Protein AF-A0A0Q0VAM6-F1 (afdb_monomer_lite)

Radius of gyration: 12.78 Å; chains: 1; bounding box: 31×24×38 Å

Foldseek 3Di:
DLLVQCPDPDPVSNLVSLQVLLVVLPPVCLVSLLVQCPDPDLSSVLSSLLSLLSNLDPVCQVSLCVQLPPPDPSSNVSSVNSNVSSVVVVVVVVVVD

pLDDT: mean 95.16, std 6.54, range [60.28, 98.81]

Sequence (97 aa):
MFIAALDHDEAPYRWGAAEALGRMRDERAVEPLIKRLHDDDWRVRLKAAWSLGQIGDPRALPHLRRLMKDRSEAVADMAGEAVRGIQTRMLRKRKED

Secondary structure (DSSP, 8-state):
-TTGGGG-SSHHHHHHHHHHHHHHT-GGGHHHHHHHTT-SSHHHHHHHHHHHHHH--GGGHHHHHHHTT-SSHHHHHHHHHHHHHHHHHHHHHTTT-

Structure (mmCIF, N/CA/C/O backbone):
data_AF-A0A0Q0VAM6-F1
#
_entry.id   AF-A0A0Q0VAM6-F1
#
loop_
_atom_site.group_PDB
_atom_site.id
_atom_site.type_symbol
_atom_site.label_atom_id
_atom_site.label_alt_id
_atom_site.label_comp_id
_atom_site.label_asym_id
_atom_site.label_entity_id
_atom_site.label_seq_id
_atom_site.pdbx_PDB_ins_code
_atom_site.Cartn_x
_atom_site.Cartn_y
_atom_site.Cartn_z
_atom_site.occupancy
_atom_site.B_iso_or_equiv
_atom_site.auth_seq_id
_atom_site.auth_comp_id
_atom_site.auth_asym_id
_atom_site.auth_atom_id
_atom_site.pdbx_PDB_model_num
ATOM 1 N N . MET A 1 1 ? -5.423 10.861 -15.661 1.00 68.75 1 MET A N 1
ATOM 2 C CA . MET A 1 1 ? -6.218 10.274 -14.558 1.00 68.75 1 MET A CA 1
ATOM 3 C C . MET A 1 1 ? -5.298 9.369 -13.747 1.00 68.75 1 MET A C 1
ATOM 5 O O . MET A 1 1 ? -4.872 8.358 -14.284 1.00 68.75 1 MET A O 1
ATOM 9 N N . PHE A 1 2 ? -4.927 9.737 -12.514 1.00 79.00 2 PHE A N 1
ATOM 10 C CA . PHE A 1 2 ? -3.905 9.006 -11.738 1.00 79.00 2 PHE A CA 1
ATOM 11 C C . PHE A 1 2 ? -4.263 7.534 -11.474 1.00 79.00 2 PHE A C 1
ATOM 13 O O . PHE A 1 2 ? -3.374 6.695 -11.477 1.00 79.00 2 PHE A O 1
ATOM 20 N N . ILE A 1 3 ? -5.553 7.199 -11.346 1.00 84.06 3 ILE A N 1
ATOM 21 C CA . ILE A 1 3 ? -6.007 5.805 -11.196 1.00 84.06 3 ILE A CA 1
ATOM 22 C C . ILE A 1 3 ? -5.583 4.937 -12.393 1.00 84.06 3 ILE A C 1
ATOM 24 O O . ILE A 1 3 ? -5.109 3.829 -12.184 1.00 84.06 3 ILE A O 1
ATOM 28 N N . ALA A 1 4 ? -5.680 5.442 -13.628 1.00 87.38 4 ALA A N 1
ATOM 29 C CA . ALA A 1 4 ? -5.295 4.680 -14.821 1.00 87.38 4 ALA A CA 1
ATOM 30 C C . ALA A 1 4 ? -3.784 4.386 -14.869 1.00 87.38 4 ALA A C 1
ATOM 32 O O . ALA A 1 4 ? -3.366 3.337 -15.343 1.00 87.38 4 ALA A O 1
ATOM 33 N N . ALA A 1 5 ? -2.959 5.285 -14.323 1.00 91.12 5 ALA A N 1
ATOM 34 C CA . ALA A 1 5 ? -1.510 5.099 -14.268 1.00 91.12 5 ALA A CA 1
ATOM 35 C C . ALA A 1 5 ? -1.075 3.996 -13.281 1.00 91.12 5 ALA A C 1
ATOM 37 O O . ALA A 1 5 ? 0.076 3.566 -13.315 1.00 91.12 5 ALA A O 1
ATOM 38 N N . LEU A 1 6 ? -1.984 3.492 -12.436 1.00 91.81 6 LEU A N 1
ATOM 39 C CA . LEU A 1 6 ? -1.708 2.325 -11.599 1.00 91.81 6 LEU A CA 1
ATOM 40 C C . LEU A 1 6 ? -1.529 1.045 -12.419 1.00 91.81 6 LEU A C 1
ATOM 42 O O . LEU A 1 6 ? -0.926 0.116 -11.893 1.00 91.81 6 LEU A O 1
ATOM 46 N N . ASP A 1 7 ? -2.050 0.965 -13.644 1.00 92.81 7 ASP A N 1
ATOM 47 C CA . ASP A 1 7 ? -1.947 -0.215 -14.519 1.00 92.81 7 ASP A CA 1
ATOM 48 C C . ASP A 1 7 ? -0.834 -0.078 -15.575 1.00 92.81 7 ASP A C 1
ATOM 50 O O . ASP A 1 7 ? -0.779 -0.851 -16.522 1.00 92.81 7 ASP A O 1
ATOM 54 N N . HIS A 1 8 ? 0.063 0.901 -15.426 1.00 94.88 8 HIS A N 1
ATOM 55 C CA . HIS A 1 8 ? 1.179 1.095 -16.352 1.00 94.88 8 HIS A CA 1
ATOM 56 C C . HIS A 1 8 ? 2.207 -0.051 -16.265 1.00 94.88 8 HIS A C 1
ATOM 58 O O . HIS A 1 8 ? 2.526 -0.516 -15.168 1.00 94.88 8 HIS A O 1
ATOM 64 N N . ASP A 1 9 ? 2.787 -0.459 -17.397 1.00 92.75 9 ASP A N 1
ATOM 65 C CA . ASP A 1 9 ? 3.740 -1.583 -17.476 1.00 92.75 9 ASP A CA 1
ATOM 66 C C . ASP A 1 9 ? 4.994 -1.353 -16.621 1.00 92.75 9 ASP A C 1
ATOM 68 O O . ASP A 1 9 ? 5.487 -2.234 -15.912 1.00 92.75 9 ASP A O 1
ATOM 72 N N . GLU A 1 10 ? 5.489 -0.121 -16.635 1.00 95.31 10 GLU A N 1
ATOM 73 C CA . GLU A 1 10 ? 6.648 0.292 -15.853 1.00 95.31 10 GLU A CA 1
ATOM 74 C C . GLU A 1 10 ? 6.297 0.651 -14.400 1.00 95.31 10 GLU A C 1
ATOM 76 O O . GLU A 1 10 ? 5.476 1.534 -14.125 1.00 95.31 10 GLU A O 1
ATOM 81 N N . ALA A 1 11 ? 7.007 0.025 -13.456 1.00 94.88 11 ALA A N 1
ATOM 82 C CA . ALA A 1 11 ? 6.838 0.252 -12.022 1.00 94.88 11 ALA A CA 1
ATOM 83 C C . ALA A 1 11 ? 6.966 1.732 -11.585 1.00 94.88 11 ALA A C 1
ATOM 85 O O . ALA A 1 11 ? 6.144 2.142 -10.760 1.00 94.88 11 ALA A O 1
ATOM 86 N N . PRO A 1 12 ? 7.905 2.553 -12.121 1.00 94.81 12 PRO A N 1
ATOM 87 C CA . PRO A 1 12 ? 7.977 4.000 -11.872 1.00 94.81 12 PRO A CA 1
ATOM 88 C C . PRO A 1 12 ? 6.647 4.745 -11.935 1.00 94.81 12 PRO A C 1
ATOM 90 O O . PRO A 1 12 ? 6.306 5.501 -11.022 1.00 94.81 12 PRO A O 1
ATOM 93 N N . TYR A 1 13 ? 5.860 4.484 -12.973 1.00 95.38 13 TYR A N 1
ATOM 94 C CA . TYR A 1 13 ? 4.573 5.139 -13.167 1.00 95.38 13 TYR A CA 1
ATOM 95 C C . TYR A 1 13 ? 3.534 4.635 -12.168 1.00 95.38 13 TYR A C 1
ATOM 97 O O . TYR A 1 13 ? 2.783 5.438 -11.610 1.00 95.38 13 TYR A O 1
ATOM 105 N N . ARG A 1 14 ? 3.540 3.331 -11.862 1.00 97.25 14 ARG A N 1
ATOM 106 C CA . ARG A 1 14 ? 2.608 2.740 -10.894 1.00 97.25 14 ARG A CA 1
ATOM 107 C C . ARG A 1 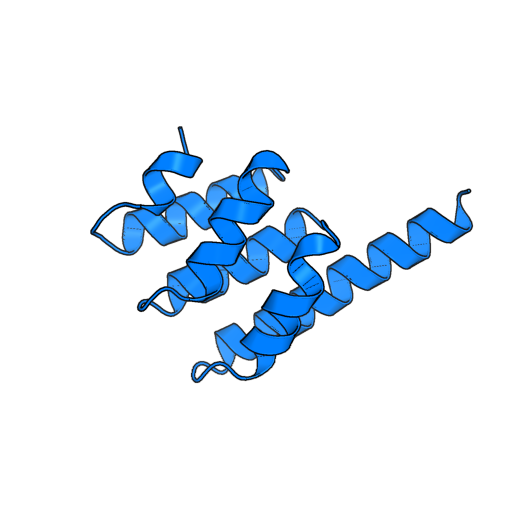14 ? 2.816 3.271 -9.480 1.00 97.25 14 ARG A C 1
ATOM 109 O O . ARG A 1 14 ? 1.848 3.679 -8.837 1.00 97.25 14 ARG A O 1
ATOM 116 N N . TRP A 1 15 ? 4.054 3.296 -8.974 1.00 96.50 15 TRP A N 1
ATOM 117 C CA . TRP A 1 15 ? 4.295 3.784 -7.609 1.00 96.50 15 TRP A CA 1
ATOM 118 C C . TRP A 1 15 ? 4.171 5.308 -7.508 1.00 96.50 15 TRP A C 1
ATOM 120 O O . TRP A 1 15 ? 3.703 5.799 -6.479 1.00 96.50 15 TRP A O 1
ATOM 130 N N . GLY A 1 16 ? 4.496 6.054 -8.572 1.00 95.88 16 GLY A N 1
ATOM 131 C CA . GLY A 1 16 ? 4.244 7.496 -8.642 1.00 95.88 16 GLY A CA 1
ATOM 132 C C . GLY A 1 16 ? 2.747 7.824 -8.622 1.00 95.88 16 GLY A C 1
ATOM 133 O O . GLY A 1 16 ? 2.310 8.717 -7.894 1.00 95.88 16 GLY A O 1
ATOM 134 N N . ALA A 1 17 ? 1.941 7.050 -9.353 1.00 96.25 17 ALA A N 1
ATOM 135 C CA . ALA A 1 17 ? 0.486 7.156 -9.332 1.00 96.25 17 ALA A CA 1
ATOM 136 C C . ALA A 1 17 ? -0.096 6.833 -7.951 1.00 96.25 17 ALA A C 1
ATOM 138 O O . ALA A 1 17 ? -0.925 7.592 -7.447 1.00 96.25 17 ALA A O 1
ATOM 139 N N . ALA A 1 18 ? 0.370 5.754 -7.313 1.00 97.12 18 ALA A N 1
ATOM 140 C CA . ALA A 1 18 ? -0.055 5.400 -5.963 1.00 97.12 18 ALA A CA 1
ATOM 141 C C . ALA A 1 18 ? 0.223 6.547 -4.981 1.00 97.12 18 ALA A C 1
ATOM 143 O O . ALA A 1 18 ? -0.689 6.996 -4.291 1.00 97.12 18 ALA A O 1
ATOM 144 N N . GLU A 1 19 ? 1.446 7.088 -4.988 1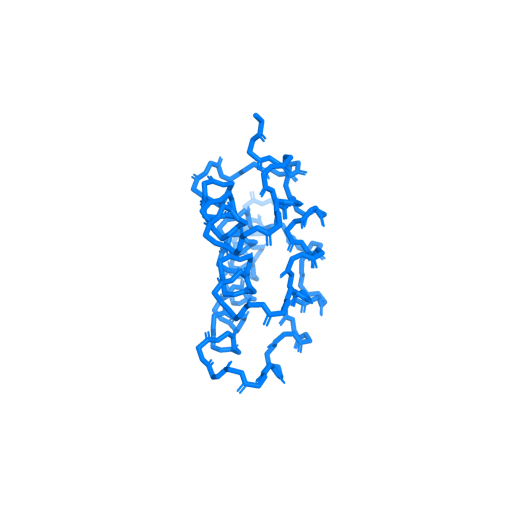.00 97.00 19 GLU A N 1
ATOM 145 C CA . GLU A 1 19 ? 1.828 8.216 -4.137 1.00 97.00 19 GLU A CA 1
ATOM 146 C C . GLU A 1 19 ? 0.946 9.454 -4.344 1.00 97.00 19 GLU A C 1
ATOM 148 O O . GLU A 1 19 ? 0.500 10.063 -3.367 1.00 97.00 19 GLU A O 1
ATOM 153 N N . ALA A 1 20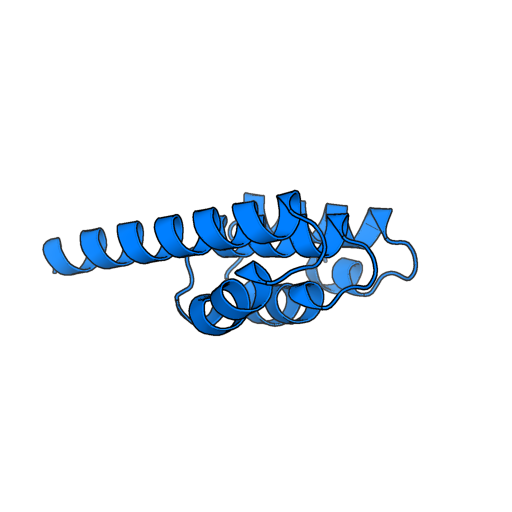 ? 0.676 9.822 -5.599 1.00 96.81 20 ALA A N 1
ATOM 154 C CA . ALA A 1 20 ? -0.178 10.961 -5.915 1.00 96.81 20 ALA A CA 1
ATOM 155 C C . ALA A 1 20 ? -1.591 10.785 -5.335 1.00 96.81 20 ALA A C 1
ATOM 157 O O . ALA A 1 20 ? -2.106 11.694 -4.682 1.00 96.81 20 ALA A O 1
ATOM 158 N N . LEU A 1 21 ? -2.187 9.598 -5.492 1.00 95.69 21 LEU A N 1
ATOM 159 C CA . LEU A 1 21 ? -3.523 9.289 -4.969 1.00 95.69 21 LEU A CA 1
ATOM 160 C C . LEU A 1 21 ? -3.576 9.361 -3.436 1.00 95.69 21 LEU A C 1
ATOM 162 O O . LEU A 1 21 ? -4.532 9.905 -2.882 1.00 95.69 21 LEU A O 1
ATOM 166 N N . GLY A 1 22 ? -2.533 8.886 -2.748 1.00 95.94 22 GLY A N 1
ATOM 167 C CA . GLY A 1 22 ? -2.413 9.000 -1.293 1.00 95.94 22 GLY A CA 1
ATOM 168 C C . GLY A 1 22 ? -2.320 10.446 -0.807 1.00 95.94 22 GLY A C 1
ATOM 169 O O . GLY A 1 22 ? -3.013 10.826 0.138 1.00 95.94 22 GLY A O 1
ATOM 170 N N . ARG A 1 23 ? -1.512 11.280 -1.479 1.00 96.69 23 ARG A N 1
ATOM 171 C CA . ARG A 1 23 ? -1.391 12.718 -1.170 1.00 96.69 23 ARG A CA 1
ATOM 172 C C . ARG A 1 23 ? -2.708 13.464 -1.384 1.00 96.69 23 ARG A C 1
ATOM 174 O O . ARG A 1 23 ? -3.042 14.342 -0.596 1.00 96.69 23 ARG A O 1
ATOM 181 N N . MET A 1 24 ? -3.455 13.093 -2.423 1.00 96.12 24 MET A N 1
ATOM 182 C CA . MET A 1 24 ? -4.772 13.659 -2.723 1.00 96.12 24 MET A CA 1
ATOM 183 C C . MET A 1 24 ? -5.879 13.153 -1.791 1.00 96.12 24 MET A C 1
ATOM 185 O O . MET A 1 24 ? -6.946 13.757 -1.755 1.00 96.12 24 MET A O 1
ATOM 189 N N . ARG A 1 25 ? -5.640 12.052 -1.062 1.00 94.25 25 ARG A N 1
ATOM 190 C CA . ARG A 1 25 ? -6.647 11.337 -0.262 1.00 94.25 25 ARG A CA 1
ATOM 191 C C . ARG A 1 25 ? -7.913 11.006 -1.061 1.00 94.25 25 ARG A C 1
ATOM 193 O O . ARG A 1 25 ? -9.025 11.143 -0.562 1.00 94.25 25 ARG A O 1
ATOM 200 N N . ASP A 1 26 ? -7.742 10.580 -2.311 1.00 92.56 26 ASP A N 1
ATOM 201 C CA . ASP A 1 26 ? -8.868 10.247 -3.187 1.00 92.56 26 ASP A CA 1
ATOM 202 C C . ASP A 1 26 ? -9.497 8.908 -2.769 1.00 92.56 26 ASP A C 1
ATOM 204 O O . ASP A 1 26 ? -8.937 7.841 -3.014 1.00 92.56 26 ASP A O 1
ATOM 208 N N . GLU A 1 27 ? -10.679 8.944 -2.153 1.00 94.19 27 GLU A N 1
ATOM 209 C CA . GLU A 1 27 ? -11.396 7.740 -1.706 1.00 94.19 27 GLU A CA 1
ATOM 210 C C . GLU A 1 27 ? -11.764 6.791 -2.860 1.00 94.19 27 GLU A C 1
ATOM 212 O O . GLU A 1 27 ? -11.883 5.578 -2.663 1.00 94.19 27 GLU A O 1
ATOM 217 N N . ARG A 1 28 ? -11.872 7.301 -4.097 1.00 95.44 28 ARG A N 1
ATOM 218 C CA . ARG A 1 28 ? -12.117 6.467 -5.289 1.00 95.44 28 ARG A CA 1
ATOM 219 C C . ARG A 1 28 ? -10.926 5.562 -5.604 1.00 95.44 28 ARG A C 1
ATOM 221 O O . ARG A 1 28 ? -11.076 4.578 -6.324 1.00 95.44 28 ARG A O 1
ATOM 228 N N . ALA A 1 29 ? -9.748 5.880 -5.066 1.00 96.44 29 ALA A N 1
ATOM 229 C CA . ALA A 1 29 ? -8.532 5.106 -5.253 1.00 96.44 29 ALA A CA 1
ATOM 230 C C . ALA A 1 29 ? -8.400 3.914 -4.298 1.00 96.44 29 ALA A C 1
ATOM 232 O O . ALA A 1 29 ? -7.487 3.119 -4.493 1.00 96.44 29 ALA A O 1
ATOM 233 N N . VAL A 1 30 ? -9.284 3.743 -3.308 1.00 97.94 30 VAL A N 1
ATOM 234 C CA . VAL A 1 30 ? -9.160 2.666 -2.306 1.00 97.94 30 VAL A CA 1
ATOM 235 C C . VAL A 1 30 ? -9.089 1.282 -2.958 1.00 97.94 30 VAL A C 1
ATOM 237 O O . VAL A 1 30 ? -8.113 0.566 -2.750 1.00 97.94 30 VAL A O 1
ATOM 240 N N . GLU A 1 31 ? -10.060 0.920 -3.800 1.00 97.88 31 GLU A N 1
ATOM 241 C CA . GLU A 1 31 ? -10.075 -0.398 -4.458 1.00 97.88 31 GLU A CA 1
ATOM 242 C C . GLU A 1 31 ? -8.902 -0.582 -5.448 1.00 97.88 31 GLU A C 1
ATOM 244 O O . GLU A 1 31 ? -8.228 -1.616 -5.393 1.00 97.88 31 GLU A O 1
ATOM 249 N N . PRO A 1 32 ? -8.571 0.399 -6.320 1.00 97.56 32 PRO A N 1
ATOM 250 C CA . PRO A 1 32 ? -7.361 0.322 -7.142 1.00 97.56 32 PRO A CA 1
ATOM 251 C C . PRO A 1 32 ? -6.061 0.157 -6.338 1.00 97.56 32 PRO A C 1
ATOM 253 O O . PRO A 1 32 ? -5.207 -0.650 -6.704 1.00 97.56 32 PRO A O 1
ATOM 256 N N . LEU A 1 33 ? -5.906 0.881 -5.227 1.00 98.25 33 LEU A N 1
ATOM 257 C CA . LEU A 1 33 ? -4.721 0.794 -4.373 1.00 98.25 33 LEU A CA 1
ATOM 258 C C . LEU A 1 33 ? -4.648 -0.549 -3.638 1.00 98.25 33 LEU A C 1
ATOM 260 O O . LEU A 1 33 ? -3.556 -1.096 -3.512 1.00 98.25 33 LEU A O 1
ATOM 264 N N . ILE A 1 34 ? -5.782 -1.125 -3.219 1.00 98.62 34 ILE A N 1
ATOM 265 C CA . ILE A 1 34 ? -5.830 -2.478 -2.638 1.00 98.62 34 ILE A CA 1
ATOM 266 C C . ILE A 1 34 ? -5.264 -3.509 -3.623 1.00 98.62 34 ILE A C 1
ATOM 268 O O . ILE A 1 34 ? -4.453 -4.346 -3.226 1.00 98.62 34 ILE A O 1
ATOM 272 N N . LYS A 1 35 ? -5.606 -3.424 -4.916 1.00 97.94 35 LYS A N 1
ATOM 273 C CA . LYS A 1 35 ? -5.034 -4.318 -5.943 1.00 97.94 35 LYS A CA 1
ATOM 274 C C . LYS A 1 35 ? -3.512 -4.185 -6.038 1.00 97.94 35 LYS A C 1
ATOM 276 O O . LYS A 1 35 ? -2.813 -5.183 -6.192 1.00 97.94 35 LYS A O 1
ATOM 281 N N . ARG A 1 36 ? -2.987 -2.965 -5.904 1.00 98.31 36 ARG A N 1
ATOM 282 C CA . ARG A 1 36 ? -1.543 -2.684 -5.955 1.00 98.31 36 ARG A CA 1
ATOM 283 C C . ARG A 1 36 ? -0.762 -3.154 -4.724 1.00 98.31 36 ARG A C 1
ATOM 285 O O . ARG A 1 36 ? 0.462 -3.212 -4.785 1.00 98.31 36 ARG A O 1
ATOM 292 N N . LEU A 1 37 ? -1.422 -3.602 -3.653 1.00 98.50 37 LEU A N 1
ATOM 293 C CA . LEU A 1 37 ? -0.756 -4.308 -2.545 1.00 98.50 37 LEU A CA 1
ATOM 294 C C . LEU A 1 37 ? -0.207 -5.685 -2.955 1.00 98.50 37 LEU A C 1
ATOM 296 O O . LEU A 1 37 ? 0.524 -6.297 -2.185 1.00 98.50 37 LEU A O 1
ATOM 300 N N . HIS A 1 38 ? -0.545 -6.174 -4.148 1.00 97.50 38 HIS A N 1
ATOM 301 C CA . HIS A 1 38 ? -0.059 -7.438 -4.703 1.00 97.50 38 HIS A CA 1
ATOM 302 C C . HIS A 1 38 ? 0.884 -7.246 -5.898 1.00 97.50 38 HIS A C 1
ATOM 304 O O . HIS A 1 38 ? 1.148 -8.200 -6.619 1.00 97.50 38 HIS A O 1
ATOM 310 N N . ASP A 1 39 ? 1.373 -6.024 -6.123 1.00 98.38 39 ASP A N 1
ATOM 311 C CA . ASP A 1 39 ? 2.290 -5.725 -7.224 1.00 98.38 39 ASP A CA 1
ATOM 312 C C . ASP A 1 39 ? 3.636 -6.445 -7.062 1.00 98.38 39 ASP A C 1
ATOM 314 O O . ASP A 1 39 ? 4.130 -6.615 -5.942 1.00 98.38 39 ASP A O 1
ATOM 318 N N . ASP A 1 40 ? 4.264 -6.826 -8.172 1.00 97.25 40 ASP A N 1
ATOM 319 C CA . ASP A 1 40 ? 5.570 -7.487 -8.159 1.00 97.25 40 ASP A CA 1
ATOM 320 C C . ASP A 1 40 ? 6.677 -6.567 -7.620 1.00 97.25 40 ASP A C 1
ATOM 322 O O . ASP A 1 40 ? 7.563 -7.015 -6.872 1.00 97.25 40 ASP A O 1
ATOM 326 N N . ASP A 1 41 ? 6.593 -5.265 -7.918 1.00 98.19 41 ASP A N 1
ATOM 327 C CA . ASP A 1 41 ? 7.536 -4.264 -7.428 1.00 98.19 41 ASP A CA 1
ATOM 328 C C . ASP A 1 41 ? 7.182 -3.839 -5.993 1.00 98.19 41 ASP A C 1
ATOM 330 O O . ASP A 1 41 ? 6.087 -3.363 -5.676 1.00 98.19 41 ASP A O 1
ATOM 334 N N . TRP A 1 42 ? 8.149 -3.997 -5.089 1.00 98.31 42 TRP A N 1
ATOM 335 C CA . TRP A 1 42 ? 7.970 -3.702 -3.668 1.00 98.31 42 TRP A CA 1
ATOM 336 C C . TRP A 1 42 ? 7.707 -2.217 -3.385 1.00 98.31 42 TRP A C 1
ATOM 338 O O . TRP A 1 42 ? 7.017 -1.903 -2.418 1.00 98.31 42 TRP A O 1
ATOM 348 N N . ARG A 1 43 ? 8.194 -1.296 -4.227 1.00 98.38 43 ARG A N 1
ATOM 349 C CA . ARG A 1 43 ? 7.939 0.147 -4.099 1.00 98.38 43 ARG A CA 1
ATOM 350 C C . ARG A 1 43 ? 6.482 0.465 -4.398 1.00 98.38 43 ARG A C 1
ATOM 352 O O . ARG A 1 43 ? 5.908 1.327 -3.737 1.00 98.38 43 ARG A O 1
ATOM 359 N N . VAL A 1 44 ? 5.870 -0.247 -5.347 1.00 98.56 44 VAL A N 1
ATOM 360 C CA . VAL A 1 44 ? 4.438 -0.108 -5.641 1.00 98.56 44 VAL A CA 1
ATOM 361 C C . VAL A 1 44 ? 3.614 -0.580 -4.446 1.00 98.56 44 VAL A C 1
ATOM 363 O O . VAL A 1 44 ? 2.764 0.175 -3.972 1.00 98.56 44 VAL A O 1
ATOM 366 N N . ARG A 1 45 ? 3.927 -1.755 -3.881 1.00 98.75 45 ARG A N 1
ATOM 367 C CA . ARG A 1 45 ? 3.258 -2.252 -2.663 1.00 98.75 45 ARG A CA 1
ATOM 368 C C . ARG A 1 45 ? 3.412 -1.286 -1.485 1.00 98.75 45 ARG A C 1
ATOM 370 O O . ARG A 1 45 ? 2.424 -0.961 -0.827 1.00 98.75 45 ARG A O 1
ATOM 377 N N . LEU A 1 46 ? 4.625 -0.770 -1.266 1.00 98.81 46 LEU A N 1
ATOM 378 C CA . LEU A 1 46 ? 4.931 0.216 -0.225 1.00 98.81 46 LEU A CA 1
ATOM 379 C C . LEU A 1 46 ? 4.079 1.485 -0.379 1.00 98.81 46 LEU A C 1
ATOM 381 O O . LEU A 1 46 ? 3.428 1.922 0.572 1.00 98.81 46 LEU A O 1
ATOM 385 N N . LYS A 1 47 ? 4.069 2.085 -1.577 1.00 98.56 47 LYS A N 1
ATOM 386 C CA . LYS A 1 47 ? 3.325 3.325 -1.841 1.00 98.56 47 LYS A CA 1
ATOM 387 C C . LYS A 1 47 ? 1.819 3.110 -1.800 1.00 98.56 47 LYS A C 1
ATOM 389 O O . LYS A 1 47 ? 1.109 3.997 -1.328 1.00 98.56 47 LYS A O 1
ATOM 394 N N . ALA A 1 48 ? 1.327 1.946 -2.216 1.00 98.69 48 ALA A N 1
ATOM 395 C CA . ALA A 1 48 ? -0.074 1.580 -2.060 1.00 98.69 48 ALA A CA 1
ATOM 396 C C . ALA A 1 48 ? -0.472 1.503 -0.577 1.00 98.69 48 ALA A C 1
ATOM 398 O O . ALA A 1 48 ? -1.457 2.125 -0.178 1.00 98.69 48 ALA A O 1
ATOM 399 N N . ALA A 1 49 ? 0.332 0.836 0.259 1.00 98.81 49 ALA A N 1
ATOM 400 C CA . ALA A 1 49 ? 0.086 0.737 1.697 1.00 98.81 49 ALA A CA 1
ATOM 401 C C . ALA A 1 49 ? 0.085 2.109 2.385 1.00 98.81 49 ALA A C 1
ATOM 403 O O . ALA A 1 49 ? -0.862 2.443 3.101 1.00 98.81 49 ALA A O 1
ATOM 404 N N . TRP A 1 50 ? 1.100 2.934 2.102 1.00 98.69 50 TRP A N 1
ATOM 405 C CA . TRP A 1 50 ? 1.178 4.304 2.611 1.00 98.69 50 TRP A CA 1
ATOM 406 C C . TRP A 1 50 ? -0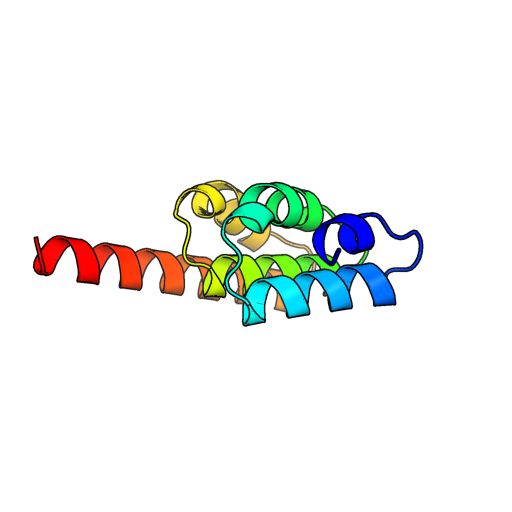.059 5.120 2.222 1.00 98.69 50 TRP A C 1
ATOM 408 O O . TRP A 1 50 ? -0.670 5.776 3.066 1.00 98.69 50 TRP A O 1
ATOM 418 N N . SER A 1 51 ? -0.471 5.037 0.956 1.00 98.56 51 SER A N 1
ATOM 419 C CA . SER A 1 51 ? -1.599 5.802 0.417 1.00 98.56 51 SER A CA 1
ATOM 420 C C . SER A 1 51 ? -2.926 5.404 1.050 1.00 98.56 51 SER A C 1
ATOM 422 O O . SER A 1 51 ? -3.698 6.277 1.440 1.00 98.56 51 SER A O 1
ATOM 424 N N . LEU A 1 52 ? -3.168 4.105 1.242 1.00 98.62 52 LEU A N 1
ATOM 425 C CA . LEU A 1 52 ? -4.339 3.614 1.974 1.00 98.62 52 LEU A CA 1
ATOM 426 C C . LEU A 1 52 ? -4.342 4.105 3.431 1.00 98.62 52 LEU A C 1
ATOM 428 O O . LEU A 1 52 ? -5.386 4.505 3.947 1.00 98.62 52 LEU A O 1
ATOM 432 N N . GLY A 1 53 ? -3.171 4.164 4.073 1.00 98.19 53 GLY A N 1
ATOM 433 C CA . GLY A 1 53 ? -3.004 4.766 5.396 1.00 98.19 53 GLY A CA 1
ATOM 434 C C . GLY A 1 53 ? -3.300 6.272 5.435 1.00 98.19 53 GLY A C 1
ATOM 435 O O . GLY A 1 53 ? -3.822 6.764 6.440 1.00 98.19 53 GLY A O 1
ATOM 436 N N . GLN A 1 54 ? -3.006 7.014 4.361 1.00 97.75 54 GLN A N 1
ATOM 437 C CA . GLN A 1 54 ? -3.345 8.439 4.241 1.00 97.75 54 GLN A CA 1
ATOM 438 C C . GLN A 1 54 ? -4.831 8.678 3.989 1.00 97.75 54 GLN A C 1
ATOM 440 O O . GLN A 1 54 ? -5.395 9.587 4.601 1.00 97.75 54 GLN A O 1
ATOM 445 N N . ILE A 1 55 ? -5.449 7.871 3.122 1.00 97.62 55 ILE A N 1
ATOM 446 C CA . ILE A 1 55 ? -6.885 7.938 2.824 1.00 97.62 55 ILE A CA 1
ATOM 447 C C . ILE A 1 55 ? -7.690 7.617 4.086 1.00 97.62 55 ILE A C 1
ATOM 449 O O . ILE A 1 55 ? -8.635 8.324 4.417 1.00 97.62 55 ILE A O 1
ATOM 453 N N . GLY A 1 56 ? -7.273 6.606 4.851 1.00 97.12 56 GLY A N 1
ATOM 454 C CA . GLY A 1 56 ? -7.898 6.314 6.137 1.00 97.12 56 GLY A CA 1
ATOM 455 C C . GLY A 1 56 ? -9.147 5.432 6.050 1.00 97.12 56 GLY A C 1
ATOM 456 O O . GLY A 1 56 ? -9.853 5.312 7.051 1.00 97.12 56 GLY A O 1
ATOM 457 N N . ASP A 1 57 ? -9.431 4.834 4.889 1.00 97.44 57 ASP A N 1
ATOM 458 C CA . ASP A 1 57 ? -10.628 4.019 4.674 1.00 97.44 57 ASP A CA 1
ATOM 459 C C . ASP A 1 57 ? -10.494 2.634 5.350 1.00 97.44 57 ASP A C 1
ATOM 461 O O . ASP A 1 57 ? -9.566 1.875 5.034 1.00 97.44 57 ASP A O 1
ATOM 465 N N . PRO A 1 58 ? -11.415 2.257 6.259 1.00 97.06 58 PRO A N 1
ATOM 466 C CA . PRO A 1 58 ? -11.385 0.968 6.948 1.00 97.06 58 PRO A CA 1
ATOM 467 C C . PRO A 1 58 ? -11.442 -0.260 6.030 1.00 97.06 58 PRO A C 1
ATOM 469 O O . PRO A 1 58 ? -10.977 -1.327 6.439 1.00 97.06 58 PRO A O 1
ATOM 472 N N . ARG A 1 59 ? -11.958 -0.134 4.798 1.00 97.19 59 ARG A N 1
ATOM 473 C CA . ARG A 1 59 ? -11.991 -1.224 3.805 1.00 97.19 59 ARG A CA 1
ATOM 474 C C . ARG A 1 59 ? -10.601 -1.782 3.500 1.00 97.19 59 ARG A C 1
ATOM 476 O O . ARG A 1 59 ? -10.466 -2.962 3.195 1.00 97.19 59 ARG A O 1
ATOM 483 N N . ALA A 1 60 ? -9.549 -0.979 3.663 1.00 98.19 60 ALA A N 1
ATOM 484 C CA . ALA A 1 60 ? -8.170 -1.407 3.447 1.00 98.19 60 ALA A CA 1
ATOM 485 C C . ALA A 1 60 ? -7.615 -2.336 4.547 1.00 98.19 60 ALA A C 1
ATOM 487 O O . ALA A 1 60 ? -6.620 -3.028 4.322 1.00 98.19 60 ALA A O 1
ATOM 488 N N . LEU A 1 61 ? -8.221 -2.368 5.742 1.00 98.50 61 LEU A N 1
ATOM 489 C CA . LEU A 1 61 ? -7.639 -3.021 6.923 1.00 98.50 61 LEU A CA 1
ATOM 490 C C . LEU A 1 61 ? -7.332 -4.519 6.744 1.00 98.50 61 LEU A C 1
ATOM 492 O O . LEU A 1 61 ? -6.234 -4.924 7.137 1.00 98.50 61 LEU A O 1
ATOM 496 N N . PRO A 1 62 ? -8.221 -5.361 6.176 1.00 98.50 62 PRO A N 1
ATOM 497 C CA . PRO A 1 62 ? -7.920 -6.782 5.996 1.00 98.50 62 PRO A CA 1
ATOM 498 C C . PRO A 1 62 ? -6.714 -7.006 5.075 1.00 98.50 62 PRO A C 1
ATOM 500 O O . PRO A 1 62 ? -5.872 -7.866 5.341 1.00 98.50 62 PRO A O 1
ATOM 503 N N . HIS A 1 63 ? -6.594 -6.187 4.029 1.00 98.56 63 HIS A N 1
ATOM 504 C CA . HIS A 1 63 ? -5.520 -6.282 3.046 1.00 98.56 63 HIS A CA 1
ATOM 505 C C . HIS A 1 63 ? -4.184 -5.809 3.622 1.00 98.56 63 HIS A C 1
ATOM 507 O O . HIS A 1 63 ? -3.179 -6.507 3.491 1.00 98.56 63 HIS A O 1
ATOM 513 N N . LEU A 1 64 ? -4.180 -4.687 4.347 1.00 98.62 64 LEU A N 1
ATOM 514 C CA . LEU A 1 64 ? -2.984 -4.183 5.025 1.00 98.62 64 LEU A CA 1
ATOM 515 C C . LEU A 1 64 ? -2.487 -5.163 6.098 1.00 98.62 64 LEU A C 1
ATOM 517 O O . LEU A 1 64 ? -1.293 -5.427 6.181 1.00 98.62 64 LEU A O 1
ATOM 521 N N . ARG A 1 65 ? -3.384 -5.795 6.867 1.00 98.69 65 ARG A N 1
ATOM 522 C CA . ARG A 1 65 ? -2.994 -6.829 7.846 1.00 98.69 65 ARG A CA 1
ATOM 523 C C . ARG A 1 65 ? -2.324 -8.038 7.199 1.00 98.69 65 ARG A C 1
ATOM 525 O O . ARG A 1 65 ? -1.408 -8.609 7.782 1.00 98.69 65 ARG A O 1
ATOM 532 N N . ARG A 1 66 ? -2.766 -8.440 6.005 1.00 98.38 66 ARG A N 1
ATOM 533 C CA . ARG A 1 66 ? -2.092 -9.496 5.238 1.00 98.38 66 ARG A CA 1
ATOM 534 C C . ARG A 1 66 ? -0.725 -9.027 4.735 1.00 98.38 66 ARG A C 1
ATOM 536 O O . ARG A 1 66 ? 0.223 -9.805 4.789 1.00 98.38 66 ARG A O 1
ATOM 543 N N . LEU A 1 67 ? -0.625 -7.771 4.299 1.00 98.44 67 LEU A N 1
ATOM 544 C CA . LEU A 1 67 ? 0.612 -7.170 3.801 1.00 98.44 67 LEU A CA 1
ATOM 545 C C . LEU A 1 67 ? 1.695 -7.014 4.887 1.00 98.44 67 LEU A C 1
ATOM 547 O O . LEU A 1 67 ? 2.873 -7.000 4.568 1.00 98.44 67 LEU A O 1
ATOM 551 N N . MET A 1 68 ? 1.347 -7.018 6.176 1.00 98.56 68 MET A N 1
ATOM 552 C CA . MET A 1 68 ? 2.337 -7.077 7.270 1.00 98.56 68 MET A CA 1
ATOM 553 C C . MET A 1 68 ? 3.219 -8.343 7.253 1.00 98.56 68 MET A C 1
ATOM 555 O O . MET A 1 68 ? 4.161 -8.441 8.030 1.00 98.56 68 MET A O 1
ATOM 559 N N . LYS A 1 69 ? 2.906 -9.330 6.405 1.00 98.06 69 LYS A N 1
ATOM 560 C CA . LYS A 1 69 ? 3.723 -10.531 6.173 1.00 98.06 69 LYS A CA 1
ATOM 561 C C . LYS A 1 69 ? 4.501 -10.467 4.851 1.00 98.06 69 LYS A C 1
ATOM 563 O O . LYS A 1 69 ? 4.902 -11.509 4.337 1.00 98.06 69 LYS A O 1
ATOM 568 N N . ASP A 1 70 ? 4.625 -9.283 4.249 1.00 98.50 70 ASP A N 1
ATOM 569 C CA . ASP A 1 70 ? 5.362 -9.099 3.000 1.00 98.50 70 ASP A CA 1
ATOM 570 C C . ASP A 1 70 ? 6.834 -9.500 3.156 1.00 98.50 70 ASP A C 1
ATOM 572 O O . ASP A 1 70 ? 7.429 -9.356 4.221 1.00 98.50 70 ASP A O 1
ATOM 576 N N . ARG A 1 71 ? 7.435 -9.979 2.063 1.00 97.25 71 ARG A N 1
ATOM 577 C CA . ARG A 1 71 ? 8.859 -10.342 2.007 1.00 97.25 71 ARG A CA 1
ATOM 578 C C . ARG A 1 71 ? 9.797 -9.148 2.207 1.00 97.25 71 ARG A C 1
ATOM 580 O O . ARG A 1 71 ? 10.958 -9.339 2.547 1.00 97.25 71 ARG A O 1
ATOM 587 N N . SER A 1 72 ? 9.328 -7.936 1.921 1.00 98.31 72 SER A N 1
ATOM 588 C CA . SER A 1 72 ? 10.058 -6.699 2.169 1.00 98.31 72 SER A CA 1
ATOM 589 C C . SER A 1 72 ? 9.674 -6.146 3.536 1.00 98.31 72 SER A C 1
ATOM 591 O O . SER A 1 72 ? 8.526 -5.764 3.751 1.00 98.31 72 SER A O 1
ATOM 593 N N . GLU A 1 73 ? 10.657 -6.038 4.428 1.00 98.25 73 GLU A N 1
ATOM 594 C CA . GLU A 1 73 ? 10.484 -5.468 5.769 1.00 98.25 73 GLU A CA 1
ATOM 595 C C . GLU A 1 73 ? 9.889 -4.053 5.717 1.00 98.25 73 GLU A C 1
ATOM 597 O O . GLU A 1 73 ? 8.882 -3.784 6.361 1.00 98.25 73 GLU A O 1
ATOM 602 N N . ALA A 1 74 ? 10.392 -3.194 4.823 1.00 98.31 74 ALA A N 1
ATOM 603 C CA . ALA A 1 74 ? 9.841 -1.854 4.611 1.00 98.31 74 ALA A CA 1
ATOM 604 C C . ALA A 1 74 ? 8.342 -1.863 4.247 1.00 98.31 74 ALA A C 1
ATOM 606 O O . ALA A 1 74 ? 7.583 -1.001 4.691 1.00 98.31 74 ALA A O 1
ATOM 607 N N . VAL A 1 75 ? 7.900 -2.830 3.435 1.00 98.75 75 VAL A N 1
ATOM 608 C CA . VAL A 1 75 ? 6.483 -2.977 3.064 1.00 98.75 75 VAL A CA 1
ATOM 609 C C . VAL A 1 75 ? 5.660 -3.467 4.258 1.00 98.75 75 VAL A C 1
ATOM 611 O O . VAL A 1 75 ? 4.569 -2.945 4.499 1.00 98.75 75 VAL A O 1
ATOM 614 N N . ALA A 1 76 ? 6.182 -4.432 5.018 1.00 98.50 76 ALA A N 1
ATOM 615 C CA . ALA A 1 76 ? 5.530 -4.966 6.207 1.00 98.50 76 ALA A CA 1
ATOM 616 C C . ALA A 1 76 ? 5.352 -3.896 7.303 1.00 98.50 76 ALA A C 1
ATOM 618 O O . ALA A 1 76 ? 4.250 -3.747 7.846 1.00 98.50 76 ALA A O 1
ATOM 619 N N . ASP A 1 77 ? 6.391 -3.102 7.563 1.00 98.75 77 ASP A N 1
ATOM 620 C CA . ASP A 1 77 ? 6.372 -2.006 8.535 1.00 98.75 77 ASP A CA 1
ATOM 621 C C . ASP A 1 77 ? 5.363 -0.928 8.145 1.00 98.75 77 ASP A C 1
ATOM 623 O O . ASP A 1 77 ? 4.505 -0.545 8.949 1.00 98.75 77 ASP A O 1
ATOM 627 N N . MET A 1 78 ? 5.393 -0.505 6.877 1.00 98.75 78 MET A N 1
ATOM 628 C CA . MET A 1 78 ? 4.453 0.478 6.342 1.00 98.75 78 MET A CA 1
ATOM 629 C C . MET A 1 78 ? 3.003 -0.001 6.448 1.00 98.75 78 MET A C 1
ATOM 631 O O . MET A 1 78 ? 2.106 0.776 6.780 1.00 98.75 78 MET A O 1
ATOM 635 N N . ALA A 1 79 ? 2.746 -1.289 6.212 1.00 98.69 79 ALA A N 1
ATOM 636 C CA . ALA A 1 79 ? 1.417 -1.858 6.393 1.00 98.69 79 ALA A CA 1
ATOM 637 C C . ALA A 1 79 ? 0.957 -1.773 7.860 1.00 98.69 79 ALA A C 1
ATOM 639 O O . ALA A 1 79 ? -0.189 -1.403 8.130 1.00 98.69 79 ALA A O 1
ATOM 640 N N . GLY A 1 80 ? 1.855 -2.043 8.813 1.00 98.62 80 GLY A N 1
ATOM 641 C CA . GLY A 1 80 ? 1.587 -1.884 10.242 1.00 98.62 80 GLY A CA 1
ATOM 642 C C . GLY A 1 80 ? 1.295 -0.433 10.638 1.00 98.62 80 GLY A C 1
ATOM 643 O O . GLY A 1 80 ? 0.354 -0.172 11.394 1.00 98.62 80 GLY A O 1
ATOM 644 N N . GLU A 1 81 ? 2.055 0.524 10.104 1.00 98.56 81 GLU A N 1
ATOM 645 C CA . GLU A 1 81 ? 1.808 1.958 10.296 1.00 98.56 81 GLU A CA 1
ATOM 646 C C . GLU A 1 81 ? 0.456 2.393 9.732 1.00 98.56 81 GLU A C 1
ATOM 648 O O . GLU A 1 81 ? -0.314 3.063 10.426 1.00 98.56 81 GLU A O 1
ATOM 653 N N . ALA A 1 82 ? 0.128 1.967 8.512 1.00 98.50 82 ALA A N 1
ATOM 654 C CA . ALA A 1 82 ? -1.143 2.275 7.870 1.00 98.50 82 ALA A CA 1
ATOM 655 C C . ALA A 1 82 ? -2.335 1.736 8.681 1.00 98.50 82 ALA A C 1
ATOM 657 O O . ALA A 1 82 ? -3.301 2.468 8.913 1.00 98.50 82 ALA A O 1
ATOM 658 N N . VAL A 1 83 ? -2.250 0.495 9.183 1.00 98.69 83 VAL A N 1
ATOM 659 C CA . VAL A 1 83 ? -3.279 -0.101 10.056 1.00 98.69 83 VAL A CA 1
ATOM 660 C C . VAL A 1 83 ? -3.472 0.730 11.322 1.00 98.69 83 VAL A C 1
ATOM 662 O O . VAL A 1 83 ? -4.607 1.106 11.629 1.00 98.69 83 VAL A O 1
ATOM 665 N N . ARG A 1 84 ? -2.383 1.061 12.033 1.00 98.25 84 ARG A N 1
ATOM 666 C CA . ARG A 1 84 ? -2.450 1.899 13.241 1.00 98.25 84 ARG 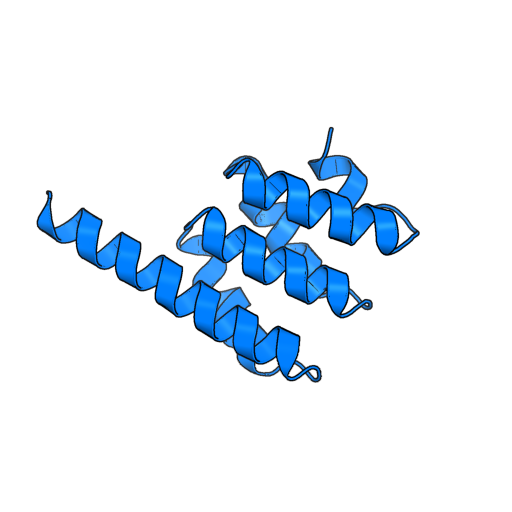A CA 1
ATOM 667 C C . ARG A 1 84 ? -3.084 3.254 12.931 1.00 98.25 84 ARG A C 1
ATOM 669 O O . ARG A 1 84 ? -4.013 3.664 13.621 1.00 98.25 84 ARG A O 1
ATOM 676 N N . GLY A 1 85 ? -2.644 3.910 11.857 1.00 97.31 85 GLY A N 1
ATOM 677 C CA . GLY A 1 85 ? -3.152 5.214 11.435 1.00 97.31 85 GLY A CA 1
ATOM 678 C C . GLY A 1 85 ? -4.653 5.217 11.134 1.00 97.31 85 GLY A C 1
ATOM 679 O O . GLY A 1 85 ? -5.368 6.120 11.575 1.00 97.31 85 GLY A O 1
ATOM 680 N N . ILE A 1 86 ? -5.157 4.201 10.425 1.00 97.25 86 ILE A N 1
ATOM 681 C CA . ILE A 1 86 ? -6.594 4.044 10.149 1.00 97.25 86 ILE A CA 1
ATOM 682 C C . ILE A 1 86 ? -7.3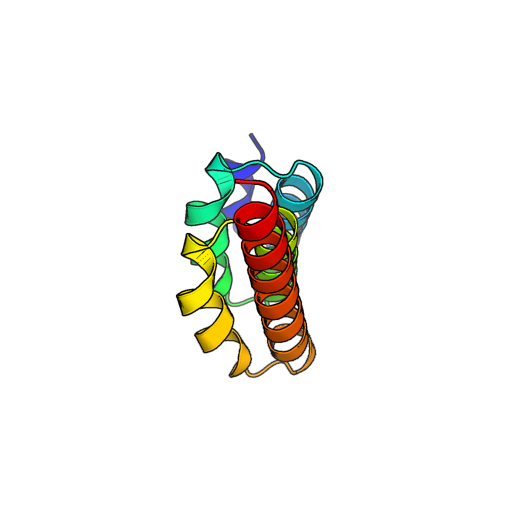68 3.841 11.457 1.00 97.25 86 ILE A C 1
ATOM 684 O O . ILE A 1 86 ? -8.326 4.565 11.733 1.00 97.25 86 ILE A O 1
ATOM 688 N N . GLN A 1 87 ? -6.927 2.911 12.306 1.00 96.12 87 GLN A N 1
ATOM 689 C CA . GLN A 1 87 ? -7.608 2.599 13.564 1.00 96.12 87 GLN A CA 1
ATOM 690 C C . GLN A 1 87 ? -7.649 3.794 14.522 1.00 96.12 87 GLN A C 1
ATOM 692 O O . GLN A 1 87 ? -8.695 4.070 15.109 1.00 96.12 87 GLN A O 1
ATOM 697 N N . THR A 1 88 ? -6.552 4.546 14.652 1.00 95.25 88 THR A N 1
ATOM 698 C CA . THR A 1 88 ? -6.516 5.755 15.484 1.00 95.25 88 THR A CA 1
ATOM 699 C C . THR A 1 88 ? -7.534 6.791 15.011 1.00 95.25 88 THR A C 1
ATOM 701 O O . THR A 1 88 ? -8.229 7.372 15.842 1.00 95.25 88 THR A O 1
ATOM 704 N N . ARG A 1 89 ? -7.680 7.008 13.696 1.00 92.94 89 ARG A N 1
ATOM 705 C CA . ARG A 1 89 ? -8.687 7.942 13.161 1.00 92.94 89 ARG A CA 1
ATOM 706 C C . ARG A 1 89 ? -10.115 7.457 13.408 1.00 92.94 89 ARG A C 1
ATOM 708 O O . ARG A 1 89 ? -10.953 8.261 13.800 1.00 92.94 89 ARG A O 1
ATOM 715 N N . MET A 1 90 ? -10.383 6.159 13.255 1.00 91.88 90 MET A N 1
ATOM 716 C CA . MET A 1 90 ? -11.697 5.582 13.572 1.00 91.88 90 MET A CA 1
ATOM 717 C C . MET A 1 90 ? -12.068 5.759 15.048 1.00 91.88 90 MET A C 1
ATOM 719 O O . MET A 1 90 ? -13.215 6.057 15.361 1.00 91.88 90 MET A O 1
ATOM 723 N N . LEU A 1 91 ? -11.108 5.557 15.956 1.00 89.94 91 LEU A N 1
ATOM 724 C CA . LEU A 1 91 ? -11.323 5.719 17.396 1.00 89.94 91 LEU A CA 1
ATOM 725 C C . LEU A 1 91 ? -11.588 7.173 17.789 1.00 89.94 91 LEU A C 1
ATOM 727 O O . LEU A 1 91 ? -12.322 7.404 18.743 1.00 89.94 91 LEU A O 1
ATOM 731 N N . ARG A 1 92 ? -10.991 8.137 17.079 1.00 90.38 92 ARG A N 1
ATOM 732 C CA . ARG A 1 92 ? -11.249 9.567 17.297 1.00 90.38 92 ARG A CA 1
ATOM 733 C C . ARG A 1 92 ? -12.657 9.954 16.842 1.00 90.38 92 ARG A C 1
ATOM 735 O O . ARG A 1 92 ? -13.389 10.496 17.654 1.00 90.38 92 ARG A O 1
ATOM 742 N N . LYS A 1 93 ? -13.069 9.548 15.632 1.00 86.06 93 LYS A N 1
ATOM 743 C CA . LYS A 1 93 ? -14.420 9.833 15.107 1.00 86.06 93 LYS A CA 1
ATOM 744 C C . LYS A 1 93 ? -15.539 9.319 16.025 1.00 86.06 93 LYS A C 1
ATOM 746 O O . LYS A 1 93 ? -16.443 10.063 16.348 1.00 86.06 93 LYS A O 1
ATOM 751 N N . ARG A 1 94 ? -15.418 8.096 16.564 1.00 81.31 94 ARG A N 1
ATOM 752 C CA . ARG A 1 94 ? -16.427 7.524 17.486 1.00 81.31 94 ARG A CA 1
ATOM 753 C C . ARG A 1 94 ? -16.580 8.246 18.831 1.00 81.31 94 ARG A C 1
ATOM 755 O O . ARG A 1 94 ? -17.486 7.905 19.576 1.00 81.31 94 ARG A O 1
ATOM 762 N N . LYS A 1 95 ? -15.641 9.118 19.209 1.00 77.12 95 LYS A N 1
ATOM 763 C CA . LYS A 1 95 ? -15.734 9.924 20.439 1.00 77.12 95 LYS A CA 1
ATOM 764 C C . LYS A 1 95 ? -16.365 11.295 20.188 1.00 77.12 95 LYS A C 1
ATOM 766 O O . LYS A 1 95 ? -16.601 12.016 21.150 1.00 77.12 95 LYS A O 1
ATOM 771 N N . GLU A 1 96 ? -16.537 11.661 18.921 1.00 72.88 96 GLU A N 1
ATOM 772 C CA . GLU A 1 96 ? -17.073 12.947 18.468 1.00 72.88 96 GLU A CA 1
ATOM 773 C C . GLU A 1 96 ? -18.556 12.837 18.052 1.00 72.88 96 GLU A C 1
ATOM 775 O O . GLU A 1 96 ? -19.199 13.871 17.886 1.00 72.88 96 GLU A O 1
ATOM 780 N N . ASP A 1 97 ? -19.076 11.606 17.940 1.00 60.28 97 ASP A N 1
ATOM 781 C CA . ASP A 1 97 ? -20.486 11.243 17.709 1.00 60.28 97 ASP A CA 1
ATOM 782 C C . ASP A 1 97 ? -21.206 10.929 19.037 1.00 60.28 97 ASP A C 1
ATOM 784 O O . ASP A 1 97 ? -22.399 11.288 19.169 1.00 60.28 97 ASP A O 1
#